Protein AF-A0A9D9MFB8-F1 (afdb_monomer)

pLDDT: mean 94.5, std 3.34, range [83.06, 98.56]

Radius of gyration: 18.63 Å; Cα contacts (8 Å, |Δi|>4): 24; chains: 1; bounding box: 45×27×45 Å

Sec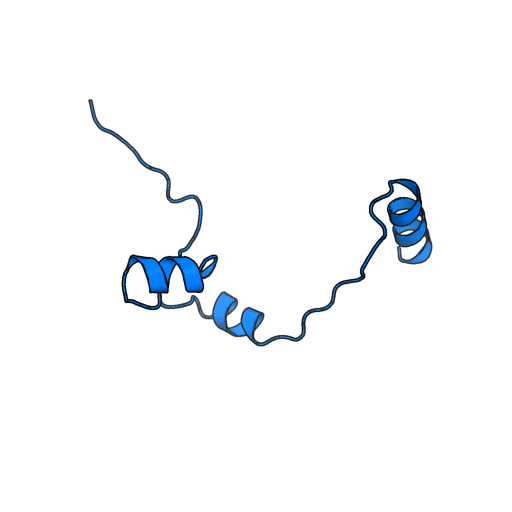ondary structure (DSSP, 8-state):
--------S-GGGGHHHHHHHHSSPPPPPHHHHHHHTSPP------SSHHHHHHHHHHH-

Foldseek 3Di:
DDDDDDPPDDCLVPQVVCCVVPVDGDDDDPVSVVVVPDDDDDDDFPPDPVRVVVVVVVPD

Sequence (60 aa):
TAVITLSTAHPGKFLEVVEEATGARPALPPNLERLLKLEKHSVVVENTAEALKEYLKKTF

Structure (mmCIF, N/CA/C/O backbone):
data_AF-A0A9D9MFB8-F1
#
_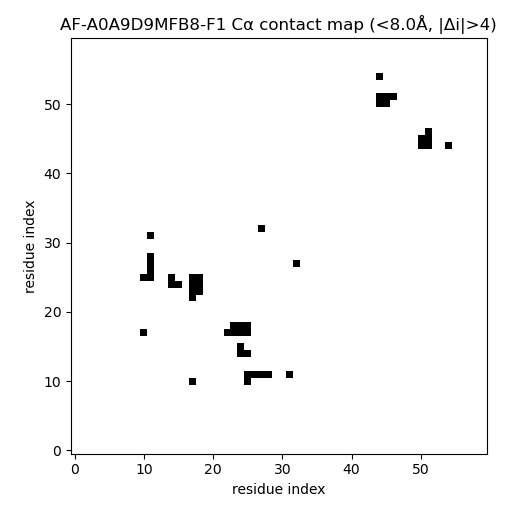entry.id   AF-A0A9D9MFB8-F1
#
loop_
_atom_site.group_PDB
_atom_site.id
_atom_site.type_symbol
_atom_site.label_atom_id
_atom_site.label_alt_id
_atom_site.label_comp_id
_atom_site.label_asym_id
_atom_site.label_entity_id
_atom_site.label_seq_id
_atom_site.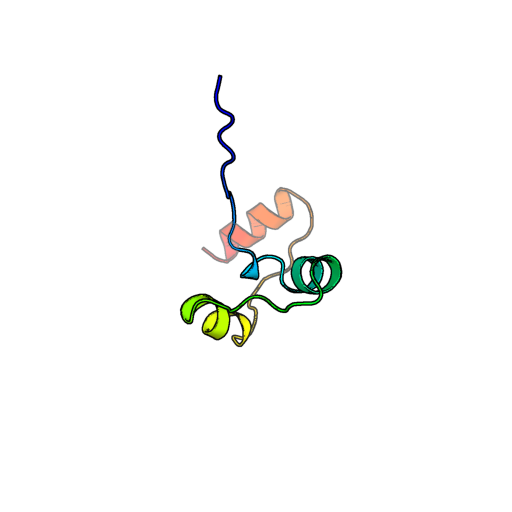pdbx_PDB_ins_code
_atom_site.Cartn_x
_atom_site.Cartn_y
_atom_site.Cartn_z
_atom_site.occupancy
_atom_site.B_iso_or_equiv
_atom_site.auth_seq_id
_atom_site.auth_comp_id
_atom_site.auth_asym_id
_atom_site.auth_atom_id
_atom_site.pdbx_PDB_model_num
ATOM 1 N N . THR A 1 1 ? 32.937 13.287 -11.465 1.00 83.06 1 THR A N 1
ATOM 2 C CA . THR A 1 1 ? 32.058 12.801 -10.379 1.00 83.06 1 THR A CA 1
ATOM 3 C C . THR A 1 1 ? 30.980 11.921 -10.972 1.00 83.06 1 THR A C 1
ATOM 5 O O . THR A 1 1 ? 30.477 12.278 -12.028 1.00 83.06 1 THR A O 1
ATOM 8 N N . ALA A 1 2 ? 30.663 10.781 -10.354 1.00 91.88 2 ALA A N 1
ATOM 9 C CA . ALA A 1 2 ? 29.599 9.883 -10.814 1.00 91.88 2 ALA A CA 1
ATOM 10 C C . ALA A 1 2 ? 28.273 10.182 -10.092 1.00 91.88 2 ALA A C 1
ATOM 12 O O . ALA A 1 2 ? 28.287 10.576 -8.926 1.00 91.88 2 ALA A O 1
ATOM 13 N N . VAL A 1 3 ? 27.146 9.980 -10.780 1.00 96.25 3 VAL A N 1
ATOM 14 C CA . VAL A 1 3 ? 25.793 10.056 -10.204 1.00 96.25 3 VAL A CA 1
ATOM 15 C C . VAL A 1 3 ? 25.326 8.643 -9.868 1.00 96.25 3 VAL A C 1
ATOM 17 O O . VAL A 1 3 ? 25.470 7.737 -10.686 1.00 96.25 3 VAL A O 1
ATOM 20 N N . ILE A 1 4 ? 24.760 8.462 -8.674 1.00 95.88 4 ILE A N 1
ATOM 21 C CA . ILE A 1 4 ? 24.154 7.203 -8.230 1.00 95.88 4 ILE A CA 1
ATOM 22 C C . ILE A 1 4 ? 22.671 7.461 -7.968 1.00 95.88 4 ILE A C 1
ATOM 24 O O . ILE A 1 4 ? 22.329 8.327 -7.164 1.00 95.88 4 ILE A O 1
ATOM 28 N N . THR A 1 5 ? 21.804 6.681 -8.612 1.00 96.81 5 THR A N 1
ATOM 29 C CA . THR A 1 5 ? 20.348 6.741 -8.424 1.00 96.81 5 THR A CA 1
ATOM 30 C C . THR A 1 5 ? 19.863 5.465 -7.747 1.00 96.81 5 THR A C 1
ATOM 32 O O . THR A 1 5 ? 20.210 4.363 -8.169 1.00 96.81 5 THR A O 1
ATOM 35 N N . LEU A 1 6 ? 19.046 5.606 -6.701 1.00 97.25 6 LEU A N 1
ATOM 36 C CA . LEU A 1 6 ? 18.478 4.477 -5.964 1.00 97.25 6 LEU A CA 1
ATOM 37 C C . LEU A 1 6 ? 17.089 4.123 -6.500 1.00 97.25 6 LEU A C 1
ATOM 39 O O . LEU A 1 6 ? 16.178 4.949 -6.480 1.00 97.25 6 LEU A O 1
ATOM 43 N N . SER A 1 7 ? 16.909 2.870 -6.919 1.00 95.44 7 SER A N 1
ATOM 44 C CA . SER A 1 7 ? 15.595 2.322 -7.266 1.00 95.44 7 SER A CA 1
ATOM 45 C C . SER A 1 7 ? 14.838 1.948 -5.990 1.00 95.44 7 SER A C 1
ATOM 47 O O . SER A 1 7 ? 14.932 0.822 -5.506 1.00 95.44 7 SER A O 1
ATOM 49 N N . THR A 1 8 ? 14.098 2.899 -5.420 1.00 95.69 8 THR A N 1
ATOM 50 C CA . THR A 1 8 ? 13.422 2.750 -4.115 1.00 95.69 8 THR A CA 1
ATOM 51 C C . THR A 1 8 ? 12.233 1.784 -4.134 1.00 95.69 8 THR A C 1
ATOM 53 O O . THR A 1 8 ? 11.766 1.346 -3.080 1.00 95.69 8 THR A O 1
ATOM 56 N N . ALA A 1 9 ? 11.737 1.428 -5.322 1.00 92.3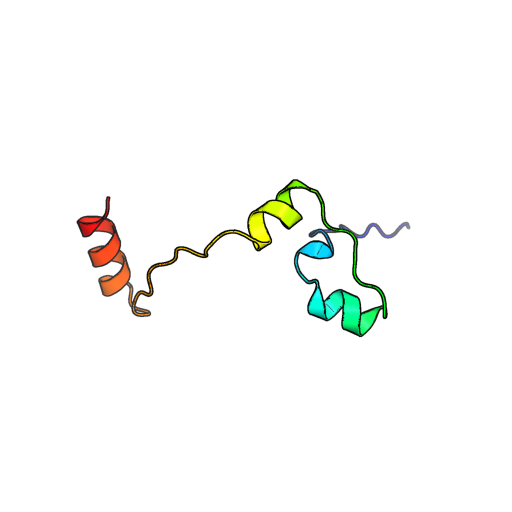8 9 ALA A N 1
ATOM 57 C CA . ALA A 1 9 ? 10.613 0.523 -5.503 1.00 92.38 9 ALA A CA 1
ATOM 58 C C . ALA A 1 9 ? 10.716 -0.281 -6.808 1.00 92.38 9 ALA A C 1
ATOM 60 O O . ALA A 1 9 ? 11.310 0.161 -7.787 1.00 92.38 9 ALA A O 1
ATOM 61 N N . HIS A 1 10 ? 10.091 -1.461 -6.818 1.00 91.62 10 HIS A N 1
ATOM 62 C CA . HIS A 1 10 ? 9.898 -2.265 -8.025 1.00 91.62 10 HIS A CA 1
ATOM 63 C C . HIS A 1 10 ? 8.742 -1.691 -8.878 1.00 91.62 10 HIS A C 1
ATOM 65 O O . HIS A 1 10 ? 7.701 -1.365 -8.296 1.00 91.62 10 HIS A O 1
ATOM 71 N N . PRO A 1 11 ? 8.842 -1.652 -10.224 1.00 92.62 11 PRO A N 1
ATOM 72 C CA . PRO A 1 11 ? 7.801 -1.109 -11.115 1.00 92.62 11 PRO A CA 1
ATOM 73 C C . PRO A 1 11 ? 6.408 -1.721 -10.920 1.00 92.62 11 PRO A C 1
ATOM 75 O O . PRO A 1 11 ? 5.401 -1.031 -11.001 1.00 92.62 11 PRO A O 1
ATOM 78 N N . GLY A 1 12 ? 6.344 -3.009 -10.571 1.00 91.12 12 GLY A N 1
ATOM 79 C CA . GLY A 1 12 ? 5.095 -3.717 -10.259 1.00 91.12 12 GLY A CA 1
ATOM 80 C C . GLY A 1 12 ? 4.262 -3.131 -9.107 1.00 91.12 12 GLY A C 1
ATOM 81 O O . GLY A 1 12 ? 3.110 -3.518 -8.952 1.00 91.12 12 GLY A O 1
ATOM 82 N N . LYS A 1 13 ? 4.802 -2.199 -8.306 1.00 90.50 13 LYS A N 1
ATOM 83 C CA . LYS A 1 13 ? 4.016 -1.418 -7.332 1.00 90.50 13 LYS A CA 1
ATOM 84 C C . LYS A 1 13 ? 3.143 -0.336 -7.984 1.00 90.50 13 LYS A C 1
ATOM 86 O O . LYS A 1 13 ? 2.208 0.133 -7.349 1.00 90.50 13 LYS A O 1
ATOM 91 N N . PHE A 1 14 ? 3.443 0.040 -9.225 1.00 92.81 14 PHE A N 1
ATOM 92 C CA . PHE A 1 14 ? 2.836 1.152 -9.955 1.00 92.81 14 PHE A CA 1
ATOM 93 C C . PHE A 1 14 ? 2.473 0.721 -11.385 1.00 92.81 14 PHE A C 1
ATOM 95 O O . PHE A 1 14 ? 2.835 1.391 -12.346 1.00 92.81 14 PHE A O 1
ATOM 102 N N . LEU A 1 15 ? 1.807 -0.435 -11.524 1.00 90.88 15 LEU A N 1
ATOM 103 C CA . LEU A 1 15 ? 1.537 -1.083 -12.817 1.00 90.88 15 LEU A CA 1
ATOM 104 C C . LEU A 1 15 ? 0.956 -0.133 -13.867 1.00 90.88 15 LEU A C 1
ATOM 106 O O . LEU A 1 15 ? 1.517 -0.038 -14.951 1.00 90.88 15 LEU A O 1
ATOM 110 N N . GLU A 1 16 ? -0.123 0.569 -13.520 1.00 92.56 16 GLU A N 1
ATOM 111 C CA . GLU A 1 16 ? -0.843 1.467 -14.431 1.00 92.56 16 GLU A CA 1
ATOM 112 C C . GLU A 1 16 ? 0.059 2.605 -14.918 1.00 92.56 16 GLU A C 1
ATOM 114 O O . GLU A 1 16 ? 0.211 2.801 -16.118 1.00 92.56 16 GLU A O 1
ATOM 119 N N . VAL A 1 17 ? 0.743 3.281 -13.989 1.00 95.88 17 VAL A N 1
ATOM 120 C CA . VAL A 1 17 ? 1.649 4.400 -14.298 1.00 95.88 17 VAL A CA 1
ATOM 121 C C . VAL A 1 17 ? 2.817 3.948 -15.177 1.00 95.88 17 VAL A C 1
ATOM 123 O O . VAL A 1 17 ? 3.212 4.652 -16.102 1.00 95.88 17 VAL A O 1
ATOM 126 N N . VAL A 1 18 ? 3.391 2.774 -14.896 1.00 95.69 18 VAL A N 1
ATOM 127 C CA . VAL A 1 18 ? 4.513 2.237 -15.680 1.00 95.69 18 VAL A CA 1
ATOM 128 C C . VAL A 1 18 ? 4.052 1.833 -17.079 1.00 95.69 18 VAL A C 1
ATOM 130 O O . VAL A 1 18 ? 4.745 2.134 -18.047 1.00 95.69 18 VAL A O 1
ATOM 133 N N . GLU A 1 19 ? 2.900 1.178 -17.201 1.00 95.94 19 GLU A N 1
ATOM 134 C CA . GLU A 1 19 ? 2.334 0.768 -18.489 1.00 95.94 19 GLU A CA 1
ATOM 135 C C . GLU A 1 19 ? 1.971 1.981 -19.352 1.00 95.94 19 GLU A C 1
ATOM 137 O O . GLU A 1 19 ? 2.346 2.018 -20.521 1.00 95.94 19 GLU A O 1
ATOM 142 N N . GLU A 1 20 ? 1.350 3.010 -18.769 1.00 97.31 20 GLU A N 1
ATOM 143 C CA . GLU A 1 20 ? 1.045 4.273 -19.451 1.00 97.31 20 GLU A CA 1
ATOM 144 C C . GLU A 1 20 ? 2.318 4.978 -19.942 1.00 97.31 20 GLU A C 1
ATOM 146 O O . GLU A 1 20 ? 2.409 5.369 -21.105 1.00 97.31 20 GLU A O 1
ATOM 151 N N . ALA A 1 21 ? 3.328 5.111 -19.077 1.00 97.19 21 ALA A N 1
ATOM 152 C CA . ALA A 1 21 ? 4.538 5.866 -19.394 1.00 97.19 21 ALA A CA 1
ATOM 153 C C . ALA A 1 21 ? 5.482 5.145 -20.371 1.00 97.19 21 ALA A C 1
ATOM 155 O O . ALA A 1 21 ? 6.254 5.795 -21.076 1.00 97.19 21 ALA A O 1
ATOM 156 N N . THR A 1 22 ? 5.472 3.809 -20.385 1.00 96.19 22 THR A N 1
ATOM 157 C CA . THR A 1 22 ? 6.443 3.007 -21.153 1.00 96.19 22 THR A CA 1
ATOM 158 C C . THR A 1 22 ? 5.821 2.221 -22.304 1.00 96.19 22 THR A C 1
ATOM 160 O O . THR A 1 22 ? 6.554 1.684 -23.133 1.00 96.19 22 THR A O 1
ATOM 163 N N . GLY A 1 23 ? 4.489 2.115 -22.361 1.00 96.81 23 GLY A N 1
ATOM 164 C CA . GLY A 1 23 ? 3.771 1.238 -23.290 1.00 96.81 23 GLY A CA 1
ATOM 165 C C . GLY A 1 23 ? 3.950 -0.257 -22.999 1.00 96.81 23 GLY A C 1
ATOM 166 O O . GLY A 1 23 ? 3.495 -1.090 -23.781 1.00 96.81 23 GLY A O 1
ATOM 167 N N . ALA A 1 24 ? 4.630 -0.615 -21.904 1.00 94.25 24 ALA A N 1
ATOM 168 C CA . ALA A 1 24 ? 4.932 -1.988 -21.538 1.00 94.25 24 ALA A CA 1
ATOM 169 C C . ALA A 1 24 ? 4.486 -2.278 -20.105 1.00 94.25 24 ALA A C 1
ATOM 171 O O . ALA A 1 24 ? 4.868 -1.599 -19.150 1.00 94.25 24 ALA A O 1
ATOM 172 N N . ARG A 1 25 ? 3.719 -3.356 -19.939 1.00 91.56 25 ARG A N 1
ATOM 173 C CA . ARG A 1 25 ? 3.337 -3.834 -18.615 1.00 91.56 25 ARG A CA 1
ATOM 174 C C . ARG A 1 25 ? 4.512 -4.580 -17.973 1.00 91.56 25 ARG A C 1
ATOM 176 O O . ARG A 1 25 ? 4.976 -5.572 -18.542 1.00 91.56 25 ARG A O 1
ATOM 183 N N . PRO A 1 26 ? 5.015 -4.152 -16.802 1.00 90.88 26 PRO A N 1
ATOM 184 C CA . PRO A 1 26 ? 6.187 -4.775 -16.206 1.00 90.88 26 PRO A CA 1
ATOM 185 C C . PRO A 1 26 ? 5.845 -6.166 -15.659 1.00 90.88 26 PRO A C 1
ATOM 187 O O . PRO A 1 26 ? 4.774 -6.380 -15.084 1.00 90.88 26 PRO A O 1
ATOM 190 N N . ALA A 1 27 ? 6.783 -7.106 -15.795 1.00 90.81 27 ALA A N 1
ATOM 191 C CA . ALA A 1 27 ? 6.642 -8.437 -15.217 1.00 90.81 27 ALA A CA 1
ATOM 192 C C . ALA A 1 27 ? 6.533 -8.355 -13.686 1.00 90.81 27 ALA A C 1
ATOM 194 O O . ALA A 1 27 ? 7.274 -7.619 -13.026 1.00 90.81 27 ALA A O 1
ATOM 195 N N . LEU A 1 28 ? 5.606 -9.121 -13.112 1.00 90.69 28 LEU A N 1
ATOM 196 C CA . LEU A 1 28 ? 5.410 -9.180 -11.670 1.00 90.69 28 LEU A CA 1
ATOM 197 C C . LEU A 1 28 ? 6.232 -10.317 -11.057 1.00 90.69 28 LEU A C 1
ATOM 199 O O . LEU A 1 28 ? 6.211 -11.434 -11.574 1.00 90.69 28 LEU A O 1
ATOM 203 N N . PRO A 1 29 ? 6.903 -10.086 -9.915 1.00 89.94 29 PRO A N 1
ATOM 204 C CA . PRO A 1 29 ? 7.441 -11.177 -9.117 1.00 89.94 29 PRO A CA 1
ATOM 205 C C . PRO A 1 29 ? 6.312 -12.137 -8.699 1.00 89.94 29 PRO A C 1
ATOM 207 O O . PRO A 1 29 ? 5.236 -11.649 -8.333 1.00 89.94 29 PRO A O 1
ATOM 210 N N . PRO A 1 30 ? 6.544 -13.465 -8.642 1.00 92.44 30 PRO A N 1
ATOM 211 C CA . PRO A 1 30 ? 5.496 -14.450 -8.339 1.00 92.44 30 PRO A CA 1
ATOM 212 C C . PRO A 1 30 ? 4.718 -14.155 -7.049 1.00 92.44 30 PRO A C 1
ATOM 214 O O . PRO A 1 30 ? 3.500 -14.313 -6.980 1.00 92.44 30 PRO A O 1
ATOM 217 N N . ASN A 1 31 ? 5.414 -13.653 -6.024 1.00 90.69 31 ASN A N 1
ATOM 218 C CA . ASN A 1 31 ? 4.793 -13.267 -4.759 1.00 90.69 31 ASN A CA 1
ATOM 219 C C . ASN A 1 31 ? 3.807 -12.108 -4.930 1.00 90.69 31 ASN A C 1
ATOM 221 O O . ASN A 1 31 ? 2.721 -12.148 -4.361 1.00 90.69 31 ASN A O 1
ATOM 225 N N . LEU A 1 32 ? 4.173 -11.089 -5.709 1.00 88.81 32 LEU A N 1
ATOM 226 C CA . LEU A 1 32 ? 3.325 -9.921 -5.927 1.00 88.81 32 LEU A CA 1
ATOM 227 C C . LEU A 1 32 ? 2.125 -10.279 -6.808 1.00 88.81 32 LEU A C 1
ATOM 229 O O . LEU A 1 32 ? 1.006 -9.887 -6.494 1.00 88.81 32 LEU A O 1
ATOM 233 N N . GLU A 1 33 ? 2.338 -11.088 -7.847 1.00 90.94 33 GLU A N 1
ATOM 234 C CA . GLU A 1 33 ? 1.256 -11.585 -8.699 1.00 90.94 33 GLU A CA 1
ATOM 235 C C . GLU A 1 33 ? 0.218 -12.387 -7.900 1.00 90.94 33 GLU A C 1
ATOM 237 O O . GLU A 1 33 ? -0.986 -12.189 -8.067 1.00 90.94 33 GLU A O 1
ATOM 242 N N . ARG A 1 34 ? 0.675 -13.258 -6.989 1.00 93.38 34 ARG A N 1
ATOM 243 C CA . ARG A 1 34 ? -0.208 -14.016 -6.097 1.00 93.38 34 ARG A 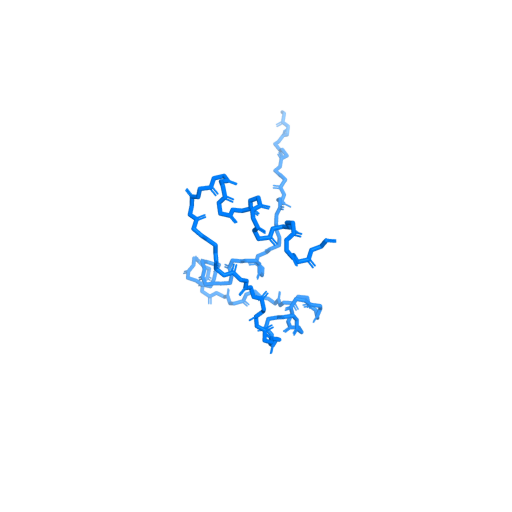CA 1
ATOM 244 C C . ARG A 1 34 ? -1.014 -13.095 -5.180 1.00 93.38 34 ARG A C 1
ATOM 246 O O . ARG A 1 34 ? -2.218 -13.282 -5.058 1.00 93.38 34 ARG A O 1
ATOM 253 N N . LEU A 1 35 ? -0.364 -12.121 -4.538 1.00 91.19 35 LEU A N 1
ATOM 254 C CA . LEU A 1 35 ? -1.008 -11.225 -3.570 1.00 91.19 35 LEU A CA 1
ATOM 255 C C . LEU A 1 35 ? -2.074 -10.326 -4.209 1.00 91.19 35 LEU A C 1
ATOM 257 O O . LEU A 1 35 ? -3.107 -10.096 -3.591 1.00 91.19 35 LEU A O 1
ATOM 261 N N . LEU A 1 36 ? -1.861 -9.858 -5.444 1.00 87.62 36 LEU A N 1
ATOM 262 C CA . LEU A 1 36 ? -2.826 -9.005 -6.153 1.00 87.62 36 LEU A CA 1
ATOM 263 C C . LEU A 1 36 ? -4.155 -9.705 -6.472 1.00 87.62 36 LEU A C 1
ATOM 265 O O . LEU A 1 36 ? -5.148 -9.025 -6.715 1.00 87.62 36 LEU A O 1
ATOM 269 N N . LYS A 1 37 ? -4.174 -11.043 -6.481 1.00 91.12 37 LYS A N 1
ATOM 270 C CA . LYS A 1 37 ? -5.372 -11.858 -6.734 1.00 91.12 37 LYS A CA 1
ATOM 271 C C . LYS A 1 37 ? -6.150 -12.196 -5.456 1.00 91.12 37 LYS A C 1
ATOM 273 O O . LYS A 1 37 ? -7.224 -12.780 -5.555 1.00 91.12 37 LYS A O 1
ATOM 278 N N . LEU A 1 38 ? -5.610 -11.893 -4.273 1.00 95.38 38 LEU A N 1
ATOM 279 C CA . LEU A 1 38 ? -6.279 -12.171 -3.002 1.00 95.38 38 LEU A CA 1
ATOM 280 C C . LEU A 1 38 ? -7.354 -11.124 -2.702 1.00 95.38 38 LEU A C 1
ATOM 282 O O . LEU A 1 38 ? -7.251 -9.966 -3.110 1.00 95.38 38 LEU A O 1
ATOM 286 N N . GLU A 1 39 ? -8.366 -11.533 -1.942 1.00 96.81 39 GLU A N 1
ATOM 287 C CA . GLU A 1 39 ? -9.362 -10.611 -1.410 1.00 96.81 39 GLU A CA 1
ATOM 288 C C . GLU A 1 39 ? -8.696 -9.587 -0.481 1.00 96.81 39 GLU A C 1
ATOM 290 O O . GLU A 1 39 ? -7.847 -9.915 0.354 1.00 96.81 39 GLU A O 1
ATOM 295 N N . LYS A 1 40 ? -9.068 -8.315 -0.648 1.00 95.44 40 LYS A N 1
ATOM 296 C CA . LYS A 1 40 ? -8.580 -7.241 0.213 1.00 95.44 40 LYS A CA 1
ATOM 297 C C . LYS A 1 40 ? -9.402 -7.216 1.495 1.00 95.44 40 LYS A C 1
ATOM 299 O O . LYS A 1 40 ? -10.598 -6.951 1.456 1.00 95.44 40 LYS A O 1
ATOM 304 N N . HIS A 1 41 ? -8.731 -7.388 2.628 1.00 95.44 41 HIS A N 1
ATOM 305 C CA . HIS A 1 41 ? -9.329 -7.196 3.943 1.00 95.44 41 HIS A CA 1
ATOM 306 C C . HIS A 1 41 ? -8.782 -5.920 4.580 1.00 95.44 41 HIS A C 1
ATOM 308 O O . HIS A 1 41 ? -7.602 -5.826 4.916 1.00 95.44 41 HIS A O 1
ATOM 314 N N . SER A 1 42 ? -9.653 -4.931 4.739 1.00 96.50 42 SER A N 1
ATOM 315 C CA . SER A 1 42 ? -9.363 -3.683 5.441 1.00 96.50 42 SER A CA 1
ATOM 316 C C . SER A 1 42 ? -10.615 -3.202 6.158 1.00 96.50 42 SER A C 1
ATOM 318 O O . SER A 1 42 ? -11.713 -3.327 5.619 1.00 96.50 42 SER A O 1
ATOM 320 N N . VAL A 1 43 ? -10.447 -2.614 7.340 1.00 96.38 43 VAL A N 1
ATOM 321 C CA . VAL A 1 43 ? -11.538 -1.958 8.063 1.00 96.38 43 VAL A CA 1
ATOM 322 C C . VAL A 1 43 ? -11.436 -0.458 7.832 1.00 96.38 43 VAL A C 1
ATOM 324 O O . VAL A 1 43 ? -10.373 0.130 8.025 1.00 96.38 43 VAL A O 1
ATOM 327 N N . VAL A 1 44 ? -12.537 0.149 7.397 1.00 97.00 44 VAL A N 1
ATOM 328 C CA . VAL A 1 44 ? -12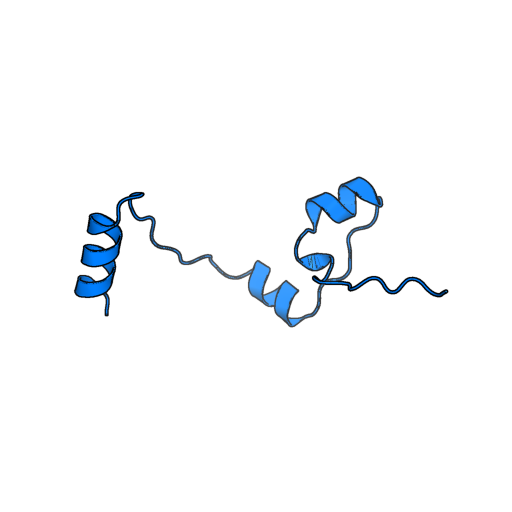.641 1.604 7.274 1.00 97.00 44 VAL A CA 1
ATOM 329 C C . VAL A 1 44 ? -12.805 2.193 8.672 1.00 97.00 44 VAL A C 1
ATOM 331 O O . VAL A 1 44 ? -13.638 1.727 9.448 1.00 97.00 44 VAL A O 1
ATOM 334 N N . VAL A 1 45 ? -12.001 3.205 8.985 1.00 97.69 45 VAL A N 1
ATOM 335 C CA . VAL A 1 45 ? -12.028 3.926 10.261 1.00 97.69 45 VAL A CA 1
ATOM 336 C C . VAL A 1 45 ? -12.156 5.415 9.961 1.00 97.69 45 VAL A C 1
ATOM 338 O O . VAL A 1 45 ? -11.555 5.903 9.002 1.00 97.69 45 VAL A O 1
ATOM 341 N N . GLU A 1 46 ? -12.937 6.127 10.774 1.00 98.06 46 GLU A N 1
ATOM 342 C CA . GLU A 1 46 ? -13.037 7.585 10.694 1.00 98.06 46 GLU A CA 1
ATOM 343 C C . GLU A 1 46 ? -11.667 8.245 10.887 1.00 98.06 46 GLU A C 1
ATOM 345 O O . GLU A 1 46 ? -10.814 7.751 11.629 1.00 98.06 46 GLU A O 1
ATOM 350 N N . ASN A 1 47 ? -11.458 9.394 10.242 1.00 98.00 47 ASN A N 1
ATOM 351 C CA . ASN A 1 47 ? -10.198 10.136 10.308 1.00 98.00 47 ASN A CA 1
ATOM 352 C C . ASN A 1 47 ? -10.060 10.933 11.622 1.00 98.00 47 ASN A C 1
ATOM 354 O O . ASN A 1 47 ? -9.881 12.151 11.617 1.00 98.00 47 ASN A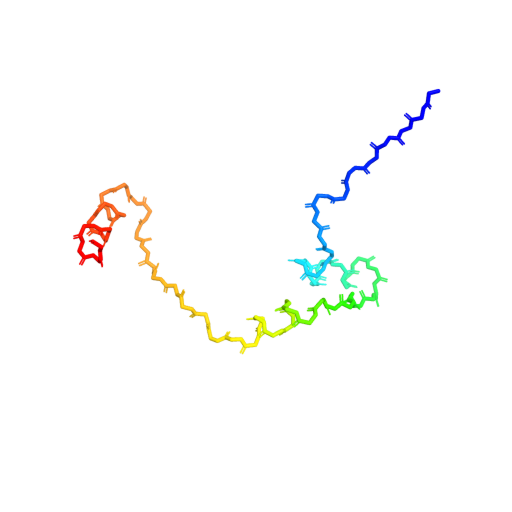 O 1
ATOM 358 N N . THR A 1 48 ? -10.184 10.247 12.758 1.00 98.56 48 THR A N 1
ATOM 359 C CA . THR A 1 48 ? -10.009 10.808 14.100 1.00 98.56 48 THR A CA 1
ATOM 360 C C . THR A 1 48 ? -9.157 9.877 14.955 1.00 98.56 48 THR A C 1
ATOM 362 O O . THR A 1 48 ? -9.173 8.651 14.806 1.00 98.56 48 THR A O 1
ATOM 365 N N . ALA A 1 49 ? -8.391 10.462 15.875 1.00 98.38 49 ALA A N 1
ATOM 366 C CA . ALA A 1 49 ? -7.560 9.689 16.792 1.00 98.38 49 ALA A CA 1
ATOM 367 C C . ALA A 1 49 ? -8.423 8.809 17.711 1.00 98.38 49 ALA A C 1
ATOM 369 O O . ALA A 1 49 ? -8.044 7.688 18.052 1.00 98.38 49 ALA A O 1
ATOM 370 N N . GLU A 1 50 ? -9.599 9.311 18.081 1.00 98.50 50 GLU A N 1
ATOM 371 C CA . GLU A 1 50 ? -10.580 8.642 18.924 1.00 98.50 50 GLU A CA 1
ATOM 372 C C . GLU A 1 50 ? -11.117 7.379 18.246 1.00 98.50 50 GLU A C 1
ATOM 374 O O . GLU A 1 50 ? -11.049 6.306 18.847 1.00 98.50 50 GLU A O 1
ATOM 379 N N . ALA A 1 51 ? -11.551 7.467 16.983 1.00 98.25 51 ALA A N 1
ATOM 380 C CA . ALA A 1 51 ? -12.086 6.320 16.249 1.00 98.25 51 ALA A CA 1
ATOM 381 C C . ALA A 1 51 ? -11.041 5.211 16.071 1.00 98.25 51 ALA A C 1
ATOM 383 O O . ALA A 1 51 ? -11.332 4.032 16.292 1.00 98.25 51 ALA A O 1
ATOM 384 N N . LEU A 1 52 ? -9.796 5.578 15.745 1.00 98.12 52 LEU A N 1
ATOM 385 C CA . LEU A 1 52 ? -8.702 4.612 15.656 1.00 98.12 52 LEU A CA 1
ATOM 386 C C . LEU A 1 52 ? 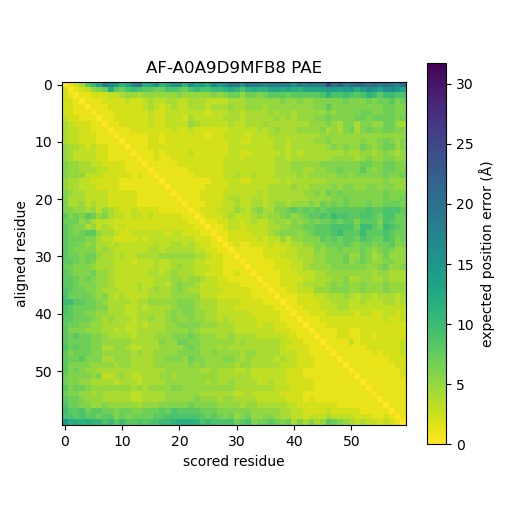-8.414 3.957 17.013 1.00 98.12 52 LEU A C 1
ATOM 388 O O . LEU A 1 52 ? -8.272 2.738 17.096 1.00 98.12 52 LEU A O 1
ATOM 392 N N . LYS A 1 53 ? -8.354 4.746 18.090 1.00 98.25 53 LYS A N 1
ATOM 393 C CA . LYS A 1 53 ? -8.102 4.243 19.447 1.00 98.25 53 LYS A CA 1
ATOM 394 C C . LYS A 1 53 ? -9.181 3.263 19.903 1.00 98.25 53 LYS A C 1
ATOM 396 O O . LYS A 1 53 ? -8.853 2.244 20.509 1.00 98.25 53 LYS A O 1
ATOM 401 N N . GLU A 1 54 ? -10.447 3.569 19.641 1.00 98.19 54 GLU A N 1
ATOM 402 C CA . GLU A 1 54 ? -11.574 2.693 19.965 1.00 98.19 54 GLU A CA 1
ATOM 403 C C . GLU A 1 54 ? -11.524 1.389 19.169 1.00 98.19 54 GLU A C 1
ATOM 405 O O . GLU A 1 54 ? -11.654 0.314 19.761 1.00 98.19 54 GLU A O 1
ATOM 410 N N . TYR A 1 55 ? -11.258 1.467 17.860 1.00 98.12 55 TYR A N 1
ATOM 411 C CA . TYR A 1 55 ? -11.099 0.284 17.016 1.00 98.12 55 TYR A CA 1
ATOM 412 C C . TYR A 1 55 ? -9.990 -0.636 17.538 1.00 98.12 55 TYR A C 1
ATOM 414 O O . TYR A 1 55 ? -10.215 -1.835 17.710 1.00 98.12 55 TYR A O 1
ATOM 422 N N . LEU A 1 56 ? -8.815 -0.077 17.846 1.00 97.69 56 LEU A N 1
ATOM 423 C CA . LEU A 1 56 ? -7.675 -0.855 18.330 1.00 97.69 56 LEU A CA 1
ATOM 424 C C . LEU A 1 56 ? -7.995 -1.571 19.646 1.00 97.69 56 LEU A C 1
ATOM 426 O O . LEU A 1 56 ? -7.791 -2.774 19.729 1.00 97.69 56 LEU A O 1
ATOM 430 N N . LYS A 1 57 ? -8.5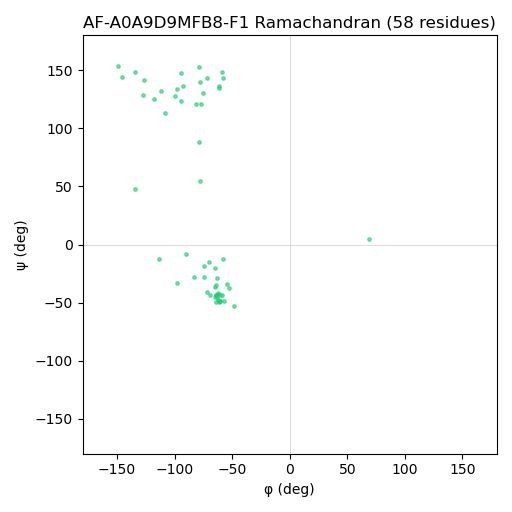66 -0.863 20.629 1.00 97.88 57 LYS A N 1
ATOM 431 C CA . LYS A 1 57 ? -8.932 -1.436 21.939 1.00 97.88 57 LYS A CA 1
ATOM 432 C C . LYS A 1 57 ? -10.001 -2.526 21.875 1.00 97.88 57 LYS A C 1
ATOM 434 O O . LYS A 1 57 ? -10.089 -3.344 22.782 1.00 97.88 57 LYS A O 1
ATOM 439 N N . LYS A 1 58 ? -10.890 -2.466 20.883 1.00 97.31 58 LYS A N 1
ATOM 440 C CA . LYS A 1 58 ? -11.966 -3.449 20.707 1.00 97.31 58 LYS A CA 1
ATOM 441 C C . LYS A 1 58 ? -11.488 -4.698 19.961 1.00 97.31 58 LYS A C 1
ATOM 443 O O . LYS A 1 58 ? -12.082 -5.759 20.129 1.00 97.31 58 LYS A O 1
ATOM 448 N N . THR A 1 59 ? -10.475 -4.552 19.108 1.00 96.56 59 THR A N 1
ATOM 449 C CA . THR A 1 59 ? -10.041 -5.591 18.162 1.00 96.56 59 THR A CA 1
ATOM 450 C C . THR A 1 59 ? -8.850 -6.402 18.675 1.00 96.56 59 THR A C 1
ATOM 452 O O . THR A 1 59 ? -8.765 -7.588 18.361 1.00 96.56 59 THR A O 1
ATOM 455 N N . PHE A 1 60 ? -7.948 -5.777 19.440 1.00 91.44 60 PHE A N 1
ATOM 456 C CA . PHE A 1 60 ? -6.696 -6.354 19.943 1.00 91.44 60 PHE A CA 1
ATOM 457 C C . PHE A 1 60 ? -6.608 -6.234 21.465 1.00 91.44 60 PHE A C 1
ATOM 459 O O . PHE A 1 60 ? -6.030 -7.158 22.077 1.00 91.44 60 PHE A O 1
#

Solvent-accessible surface area (backbone atoms only — not comparable to full-atom values): 4142 Å² total; per-residue (Å²): 137,88,88,85,83,80,82,88,66,65,66,60,81,41,47,68,64,44,22,70,76,67,77,46,74,64,80,61,57,71,70,57,55,55,56,73,74,50,87,86,87,80,83,92,68,63,100,42,73,65,50,48,52,52,51,48,71,75,74,108

Mean predicted aligned error: 4.19 Å